Protein AF-A0A7M3BX58-F1 (afdb_monomer)

pLDDT: mean 82.21, std 10.81, range [48.53, 92.12]

Secondary structure (DSSP, 8-state):
--PPPHHHHHTTSPP------SS-SSSSHHHHHHHHHHHHTT-S----S-HHHHHHHHT--

Structure (mmCIF, N/CA/C/O backbone):
data_AF-A0A7M3BX58-F1
#
_entry.id   AF-A0A7M3BX58-F1
#
loop_
_atom_site.group_PDB
_atom_site.id
_atom_site.type_symbol
_atom_site.label_atom_id
_atom_site.label_alt_id
_atom_site.label_comp_id
_atom_site.label_asym_id
_atom_site.label_entity_id
_atom_site.label_seq_id
_atom_site.pdbx_PDB_ins_code
_atom_site.Cartn_x
_atom_site.Cartn_y
_atom_site.Cartn_z
_atom_site.occupancy
_atom_site.B_iso_or_equiv
_atom_site.auth_seq_id
_atom_site.auth_comp_id
_atom_site.auth_asym_id
_atom_site.auth_atom_id
_atom_site.pdbx_PDB_model_num
ATOM 1 N N . GLN A 1 1 ? 17.812 -19.929 -2.567 1.00 48.53 1 GLN A N 1
ATOM 2 C CA . GLN A 1 1 ? 17.214 -18.637 -2.176 1.00 48.53 1 GLN A CA 1
ATOM 3 C C . GLN A 1 1 ? 17.455 -17.722 -3.362 1.00 48.53 1 GLN A C 1
ATOM 5 O O . GLN A 1 1 ? 18.372 -16.922 -3.325 1.00 48.53 1 GLN A O 1
ATOM 10 N N . ASP A 1 2 ? 16.687 -17.904 -4.435 1.00 56.31 2 ASP A N 1
ATOM 11 C CA . ASP A 1 2 ? 16.910 -17.214 -5.716 1.00 56.31 2 ASP A CA 1
ATOM 12 C C . ASP A 1 2 ? 15.707 -16.312 -6.021 1.00 56.31 2 ASP A C 1
ATOM 14 O O . ASP A 1 2 ? 15.076 -16.396 -7.069 1.00 56.31 2 ASP A O 1
ATOM 18 N N . GLY A 1 3 ? 15.312 -15.507 -5.032 1.00 64.44 3 GLY A N 1
ATOM 19 C CA . GLY A 1 3 ? 14.259 -14.506 -5.192 1.00 64.44 3 GLY A CA 1
ATOM 20 C C . GLY A 1 3 ? 14.862 -13.179 -5.641 1.00 64.44 3 GLY A C 1
ATOM 21 O O . GLY A 1 3 ? 15.928 -12.804 -5.150 1.00 64.44 3 GLY A O 1
ATOM 22 N N . LEU A 1 4 ? 14.193 -12.464 -6.556 1.00 70.69 4 LEU A N 1
ATOM 23 C CA . LEU A 1 4 ? 14.596 -11.106 -6.937 1.00 70.69 4 LEU A CA 1
ATOM 24 C C . LEU A 1 4 ? 14.801 -10.243 -5.683 1.00 70.69 4 LEU A C 1
ATOM 26 O O . LEU A 1 4 ? 13.975 -10.241 -4.770 1.00 70.69 4 LEU A O 1
ATOM 30 N N . SER A 1 5 ? 15.897 -9.483 -5.663 1.00 86.56 5 SER A N 1
ATOM 31 C CA . SER A 1 5 ? 16.150 -8.493 -4.617 1.00 86.56 5 SER A CA 1
ATOM 32 C C . SER A 1 5 ? 15.039 -7.430 -4.597 1.00 86.56 5 SER A C 1
ATOM 34 O O . SER A 1 5 ? 14.382 -7.216 -5.619 1.00 86.56 5 SER A O 1
ATOM 36 N N . PRO A 1 6 ? 14.841 -6.696 -3.486 1.00 76.94 6 PRO A N 1
ATOM 37 C CA . PRO A 1 6 ? 13.860 -5.608 -3.431 1.00 76.94 6 PRO A CA 1
ATOM 38 C C . PRO A 1 6 ? 14.024 -4.580 -4.562 1.00 76.94 6 PRO A C 1
ATOM 40 O O . PRO A 1 6 ? 13.038 -4.114 -5.124 1.00 76.94 6 PRO A O 1
ATOM 43 N N . ALA A 1 7 ? 15.270 -4.284 -4.950 1.00 82.81 7 ALA A N 1
ATOM 44 C CA . ALA A 1 7 ? 15.567 -3.426 -6.095 1.00 82.81 7 ALA A CA 1
ATOM 45 C C . ALA A 1 7 ? 15.124 -4.060 -7.423 1.00 82.81 7 ALA A C 1
ATOM 47 O O . ALA A 1 7 ? 14.531 -3.384 -8.258 1.00 82.81 7 ALA A O 1
ATOM 48 N N . GLY A 1 8 ? 15.358 -5.363 -7.597 1.00 85.56 8 GLY A N 1
ATOM 49 C CA . GLY A 1 8 ? 14.871 -6.105 -8.757 1.00 85.56 8 GLY A CA 1
ATOM 50 C C . GLY A 1 8 ? 13.342 -6.116 -8.856 1.00 85.56 8 GLY A C 1
ATOM 51 O O . GLY A 1 8 ? 12.801 -5.993 -9.949 1.00 85.56 8 GLY A O 1
ATOM 52 N N . PHE A 1 9 ? 12.643 -6.194 -7.723 1.00 82.06 9 PHE A N 1
ATOM 53 C CA . PHE A 1 9 ? 11.180 -6.136 -7.677 1.00 82.06 9 PHE A CA 1
ATOM 54 C C . PHE A 1 9 ? 10.642 -4.742 -8.032 1.00 82.06 9 PHE A C 1
ATOM 56 O O . PHE A 1 9 ? 9.666 -4.624 -8.768 1.00 82.06 9 PHE A O 1
ATOM 63 N N . ALA A 1 10 ? 11.304 -3.683 -7.557 1.00 83.31 10 ALA A N 1
ATOM 64 C CA . ALA A 1 10 ? 10.900 -2.302 -7.818 1.00 83.31 10 ALA A CA 1
ATOM 65 C C . ALA A 1 10 ? 10.944 -1.933 -9.311 1.00 83.31 10 ALA A C 1
ATOM 67 O O . ALA A 1 10 ? 10.110 -1.158 -9.763 1.00 83.31 10 ALA A O 1
ATOM 68 N N . VAL A 1 11 ? 11.864 -2.517 -10.089 1.00 86.75 11 VAL A N 1
ATOM 69 C CA . VAL A 1 11 ? 11.956 -2.288 -11.546 1.00 86.75 11 VAL A CA 1
ATOM 70 C C . VAL A 1 11 ? 10.720 -2.798 -12.297 1.00 86.75 11 VAL A C 1
ATOM 72 O O . VAL A 1 11 ? 10.397 -2.281 -13.363 1.00 86.75 11 VAL A O 1
ATOM 75 N N . LEU A 1 12 ? 10.018 -3.792 -11.751 1.00 88.38 12 LEU A N 1
ATOM 76 C CA . LEU A 1 12 ? 8.798 -4.344 -12.347 1.00 88.38 12 LEU A CA 1
ATOM 77 C C . LEU A 1 12 ? 7.528 -3.600 -11.908 1.00 88.38 12 LEU A C 1
ATOM 79 O O . LEU A 1 12 ? 6.444 -3.910 -12.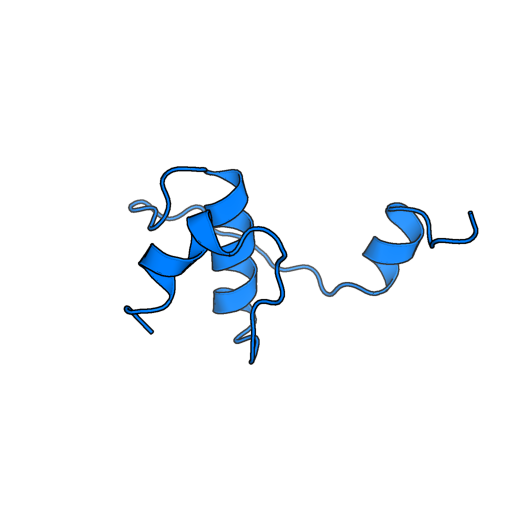398 1.00 88.38 12 LEU A O 1
ATOM 83 N N . ALA A 1 13 ? 7.641 -2.658 -10.969 1.00 86.81 13 ALA A N 1
ATOM 84 C CA . ALA A 1 13 ? 6.507 -1.947 -10.401 1.00 86.81 13 ALA A CA 1
ATOM 85 C C . ALA A 1 13 ? 6.279 -0.601 -11.097 1.00 86.81 13 ALA A C 1
ATOM 87 O O . ALA A 1 13 ? 7.216 0.118 -11.442 1.00 86.81 13 ALA A O 1
ATOM 88 N N . GLU A 1 14 ? 5.012 -0.224 -11.239 1.00 86.12 14 GLU A N 1
ATOM 89 C CA . GLU A 1 14 ? 4.641 1.115 -11.681 1.00 86.12 14 GLU A CA 1
ATOM 90 C C . GLU A 1 14 ? 4.556 2.053 -10.467 1.00 86.12 14 GLU A C 1
ATOM 92 O O . GLU A 1 14 ? 3.839 1.745 -9.509 1.00 86.12 14 GLU A O 1
ATOM 97 N N . PRO A 1 15 ? 5.260 3.199 -10.470 1.00 86.12 15 PRO A N 1
ATOM 98 C CA . PRO A 1 15 ? 5.183 4.141 -9.365 1.00 86.12 15 PRO A CA 1
ATOM 99 C C . PRO A 1 15 ? 3.789 4.770 -9.287 1.00 86.12 15 PRO A C 1
ATOM 101 O O . PRO A 1 15 ? 3.177 5.117 -10.299 1.00 86.12 15 PRO A O 1
ATOM 104 N N . VAL A 1 16 ? 3.305 4.953 -8.060 1.00 84.44 16 VAL A N 1
ATOM 105 C CA . VAL A 1 16 ? 2.017 5.589 -7.774 1.00 84.44 16 VAL A CA 1
ATOM 106 C C . VAL A 1 16 ? 2.263 6.785 -6.877 1.00 84.44 16 VAL A C 1
ATOM 108 O O . VAL A 1 16 ? 2.818 6.638 -5.788 1.00 84.44 16 VAL A O 1
ATOM 111 N N . GLU A 1 17 ? 1.852 7.969 -7.322 1.00 83.19 17 GLU A N 1
ATOM 112 C CA . GLU A 1 17 ? 1.893 9.148 -6.467 1.00 83.19 17 GLU A CA 1
ATOM 113 C C . GLU A 1 17 ? 0.791 9.050 -5.408 1.00 83.19 17 GLU A C 1
ATOM 115 O O . GLU A 1 17 ? -0.380 8.779 -5.701 1.00 83.19 17 GLU A O 1
ATOM 120 N N . LEU A 1 18 ? 1.190 9.225 -4.150 1.00 73.75 18 LEU A N 1
ATOM 121 C CA . LEU A 1 18 ? 0.295 9.162 -3.007 1.00 73.75 18 LEU A CA 1
ATOM 122 C C . LEU A 1 18 ? 0.123 10.562 -2.437 1.00 73.75 18 LEU A C 1
ATOM 124 O O . LEU A 1 18 ? 1.046 11.143 -1.871 1.00 73.75 18 LEU A O 1
ATOM 128 N N . HIS A 1 19 ? -1.091 11.087 -2.547 1.00 72.19 19 HIS A N 1
ATOM 129 C CA . HIS A 1 19 ? -1.490 12.270 -1.804 1.00 72.19 19 HIS A CA 1
ATOM 130 C C . HIS A 1 19 ? -2.040 11.803 -0.456 1.00 72.19 19 HIS A C 1
ATOM 132 O O . HIS A 1 19 ? -3.084 11.154 -0.402 1.00 72.19 19 HIS A O 1
ATOM 138 N N . PHE A 1 20 ? -1.331 12.091 0.636 1.00 61.28 20 PHE A N 1
ATOM 139 C CA . PHE A 1 20 ? -1.806 11.761 1.980 1.00 61.28 20 PHE A CA 1
ATOM 140 C C . PHE A 1 20 ? -3.128 12.502 2.250 1.00 61.28 20 PHE A C 1
ATOM 142 O O . PHE A 1 20 ? -3.166 13.731 2.320 1.00 61.28 20 PHE A O 1
ATOM 149 N N . LEU A 1 21 ? -4.231 11.750 2.341 1.00 64.31 21 LEU A N 1
ATOM 150 C CA . LEU A 1 21 ? -5.584 12.283 2.509 1.00 64.31 21 LEU A CA 1
ATOM 151 C C . LEU A 1 21 ? -5.890 12.607 3.979 1.0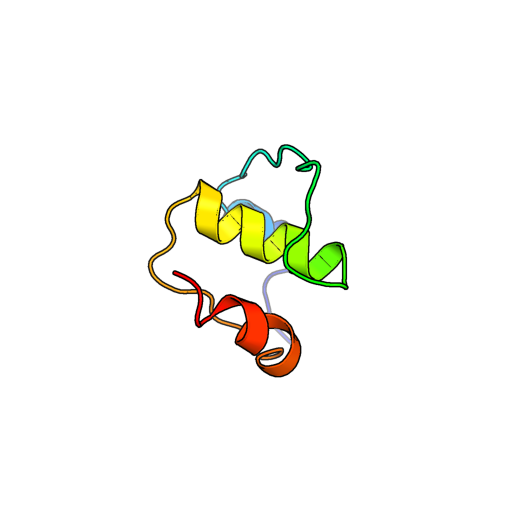0 64.31 21 LEU A C 1
ATOM 153 O O . LEU A 1 21 ? -5.482 11.905 4.898 1.00 64.31 21 LEU A O 1
ATOM 157 N N . TRP A 1 22 ? -6.720 13.631 4.192 1.00 61.28 22 TRP A N 1
ATOM 158 C CA . TRP A 1 22 ? -7.128 14.153 5.507 1.00 61.28 22 TRP A CA 1
ATOM 159 C C . TRP A 1 22 ? -8.023 13.197 6.335 1.00 61.28 22 TRP A C 1
ATOM 161 O O . TRP A 1 22 ? -8.386 13.527 7.464 1.00 61.28 22 TRP A O 1
ATOM 171 N N . ARG A 1 23 ? -8.411 12.021 5.802 1.00 74.44 23 ARG A N 1
ATOM 172 C CA . ARG A 1 23 ? -9.227 10.999 6.500 1.00 74.44 23 ARG A CA 1
ATOM 173 C C . ARG A 1 23 ? -8.841 9.558 6.114 1.00 74.44 23 ARG A C 1
ATOM 175 O O . ARG A 1 23 ? -9.488 9.001 5.222 1.00 74.44 23 ARG A O 1
ATOM 182 N N . PRO A 1 24 ? -7.835 8.964 6.782 1.00 81.81 24 PRO A N 1
ATOM 183 C CA . PRO A 1 24 ? -7.395 7.593 6.515 1.00 81.81 24 PRO A CA 1
ATOM 184 C C . PRO A 1 24 ? -8.512 6.567 6.765 1.00 81.81 24 PRO A C 1
ATOM 186 O O . PRO A 1 24 ? -9.376 6.769 7.630 1.00 81.81 24 PRO A O 1
ATOM 189 N N . LYS A 1 25 ? -8.531 5.484 5.981 1.00 84.88 25 LYS A N 1
ATOM 190 C CA . LYS A 1 25 ? -9.515 4.389 6.087 1.00 84.88 25 LYS A CA 1
ATOM 191 C C . LYS A 1 25 ? -9.057 3.279 7.027 1.00 84.88 25 LYS A C 1
ATOM 193 O O . LYS A 1 25 ? -9.910 2.648 7.656 1.00 84.88 25 LYS A O 1
ATOM 198 N N . LEU A 1 26 ? -7.752 3.064 7.112 1.00 88.38 26 LEU A N 1
ATOM 199 C CA . LEU A 1 26 ? -7.084 2.085 7.954 1.00 88.38 26 LEU A CA 1
ATOM 200 C C . LEU A 1 26 ? -6.337 2.783 9.094 1.00 88.38 26 LEU A C 1
ATOM 202 O O . LEU A 1 26 ? -5.960 3.951 9.004 1.00 88.38 26 LEU A O 1
ATOM 206 N N . SER A 1 27 ? -6.155 2.063 10.201 1.00 87.69 27 SER A N 1
ATOM 207 C CA . SER A 1 27 ? -5.445 2.578 11.374 1.00 87.69 27 SER A CA 1
ATOM 208 C C . SER A 1 27 ? -3.926 2.531 11.223 1.00 87.69 27 SER A C 1
ATOM 210 O O . SER A 1 27 ? -3.247 3.346 11.844 1.00 87.69 27 SER A O 1
ATOM 212 N N . ASP A 1 28 ? -3.393 1.591 10.433 1.00 89.94 28 ASP A N 1
ATOM 213 C CA . ASP A 1 28 ? -1.961 1.509 10.138 1.00 89.94 28 ASP A CA 1
ATOM 214 C C . ASP A 1 28 ? -1.627 2.380 8.908 1.00 89.94 28 ASP A C 1
ATOM 216 O O . ASP A 1 28 ? -2.148 2.131 7.815 1.00 89.94 28 ASP A O 1
ATOM 220 N N . PRO A 1 29 ? -0.749 3.394 9.042 1.00 87.81 29 PRO A N 1
ATOM 221 C CA . PRO A 1 29 ? -0.353 4.252 7.926 1.00 87.81 29 PRO A CA 1
ATOM 222 C C . PRO A 1 29 ? 0.311 3.514 6.753 1.00 87.81 29 PRO A C 1
ATOM 224 O O . PRO A 1 29 ? 0.229 3.982 5.616 1.00 87.81 29 PRO A O 1
ATOM 227 N N . LYS A 1 30 ? 0.986 2.384 6.998 1.00 90.00 30 LYS A N 1
ATOM 228 C CA . LYS A 1 30 ? 1.612 1.569 5.945 1.00 90.00 30 LYS A CA 1
ATOM 229 C C . LYS A 1 30 ? 0.562 0.818 5.140 1.00 90.00 30 LYS A C 1
ATOM 231 O O . LYS A 1 30 ? 0.668 0.770 3.917 1.00 90.00 30 LYS A O 1
ATOM 236 N N . ASP A 1 31 ? -0.454 0.279 5.802 1.00 91.56 31 ASP A N 1
ATOM 237 C CA . ASP A 1 31 ? -1.555 -0.381 5.102 1.00 91.56 31 ASP A CA 1
ATOM 238 C C . ASP A 1 31 ? -2.377 0.637 4.305 1.00 91.56 31 ASP A C 1
ATOM 240 O O . ASP A 1 31 ? -2.737 0.377 3.155 1.00 91.56 31 ASP A O 1
ATOM 244 N N . GLU A 1 32 ? -2.593 1.836 4.859 1.00 89.88 32 GLU A N 1
ATOM 245 C CA . GLU A 1 32 ? -3.249 2.939 4.147 1.00 89.88 32 GLU A CA 1
ATOM 246 C C . GLU A 1 32 ? -2.489 3.315 2.867 1.00 89.88 32 GLU A C 1
ATOM 248 O O . GLU A 1 32 ? -3.100 3.507 1.818 1.00 89.88 32 GLU A O 1
ATOM 253 N N . MET A 1 33 ? -1.155 3.371 2.928 1.00 90.75 33 MET A N 1
ATOM 254 C CA . MET A 1 33 ? -0.298 3.649 1.771 1.00 90.75 33 MET A CA 1
ATOM 255 C C . MET A 1 33 ? -0.502 2.616 0.649 1.00 90.75 33 MET A C 1
ATOM 257 O O 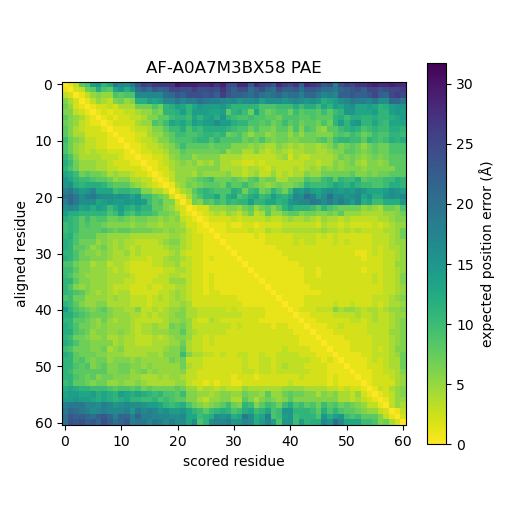. MET A 1 33 ? -0.625 2.980 -0.522 1.00 90.75 33 MET A O 1
ATOM 261 N N . VAL A 1 34 ? -0.571 1.330 1.005 1.00 91.19 34 VAL A N 1
ATOM 262 C CA . VAL A 1 34 ? -0.793 0.231 0.052 1.00 91.19 34 VAL A CA 1
ATOM 263 C C . VAL A 1 34 ? -2.210 0.278 -0.525 1.00 91.19 34 VAL A C 1
ATOM 265 O O . VAL A 1 34 ? -2.385 0.139 -1.738 1.00 91.19 34 VAL A O 1
ATOM 268 N N . LEU A 1 35 ? -3.220 0.522 0.316 1.00 90.31 35 LEU A N 1
ATOM 269 C CA . LEU A 1 35 ? -4.610 0.663 -0.122 1.00 90.31 35 LEU A CA 1
ATOM 270 C C . LEU A 1 35 ? -4.773 1.849 -1.082 1.00 90.31 35 LEU A C 1
ATOM 272 O O . LEU A 1 35 ? -5.391 1.713 -2.139 1.00 90.31 35 LEU A O 1
ATOM 276 N N . ALA A 1 36 ? -4.184 2.997 -0.744 1.00 88.75 36 ALA A N 1
ATOM 277 C CA . ALA A 1 36 ? -4.210 4.192 -1.576 1.00 88.75 36 ALA A CA 1
ATOM 278 C C . ALA A 1 36 ? -3.533 3.955 -2.933 1.00 88.75 36 ALA A C 1
ATOM 280 O O . ALA A 1 36 ? -4.062 4.389 -3.955 1.00 88.75 36 ALA A O 1
ATOM 281 N N . ALA A 1 37 ? -2.421 3.213 -2.973 1.00 90.56 37 ALA A N 1
ATOM 282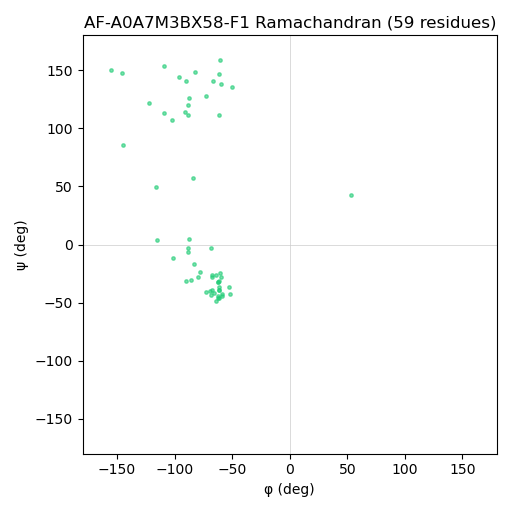 C CA . ALA A 1 37 ? -1.764 2.858 -4.229 1.00 90.56 37 ALA A CA 1
ATOM 283 C C . ALA A 1 37 ? -2.671 2.008 -5.137 1.00 90.56 37 ALA A C 1
ATOM 285 O O . ALA A 1 37 ? -2.811 2.310 -6.326 1.00 90.56 37 ALA A O 1
ATOM 286 N N . ALA A 1 38 ? -3.334 0.990 -4.575 1.00 90.25 38 ALA A N 1
ATOM 287 C CA . ALA A 1 38 ? -4.258 0.132 -5.316 1.00 90.25 38 ALA A CA 1
ATOM 288 C C . ALA A 1 38 ? -5.459 0.920 -5.867 1.00 90.25 38 ALA A C 1
ATOM 290 O O . ALA A 1 38 ? -5.801 0.783 -7.043 1.00 90.25 38 ALA A O 1
ATOM 291 N N . ILE A 1 39 ? -6.054 1.798 -5.051 1.00 8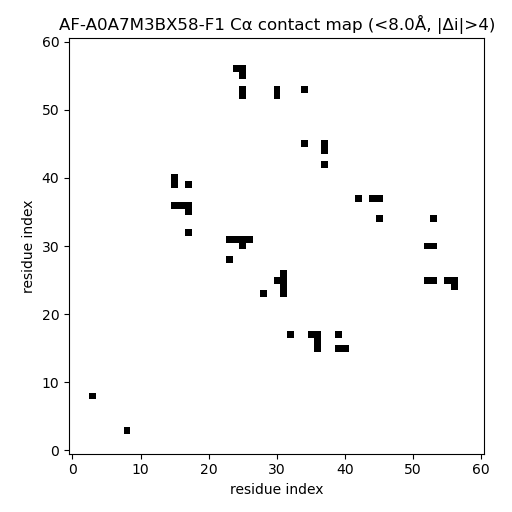7.38 39 ILE A N 1
ATOM 292 C CA . ILE A 1 39 ? -7.177 2.654 -5.462 1.00 87.38 39 ILE A CA 1
ATOM 293 C C . ILE A 1 39 ? -6.743 3.637 -6.556 1.00 87.38 39 ILE A C 1
ATOM 295 O O . ILE A 1 39 ? -7.402 3.730 -7.592 1.00 87.38 39 ILE A O 1
ATOM 299 N N . ASN A 1 40 ? -5.623 4.343 -6.366 1.00 87.12 40 ASN A N 1
ATOM 300 C CA . ASN A 1 40 ? -5.146 5.354 -7.315 1.00 87.12 40 ASN A CA 1
ATOM 301 C C . ASN A 1 40 ? -4.812 4.753 -8.689 1.00 87.12 40 ASN A C 1
ATOM 303 O O . ASN A 1 40 ? -5.012 5.413 -9.709 1.00 87.12 40 ASN A O 1
ATOM 307 N N . ARG A 1 41 ? -4.348 3.496 -8.739 1.00 88.06 41 ARG A N 1
ATOM 308 C CA . ARG A 1 41 ? -4.107 2.770 -9.999 1.00 88.06 41 ARG A CA 1
ATOM 309 C C . ARG A 1 41 ? -5.317 2.016 -10.534 1.00 88.06 41 ARG A C 1
ATOM 311 O O . ARG A 1 41 ? -5.216 1.466 -11.625 1.00 88.06 41 ARG A O 1
ATOM 318 N N . ARG A 1 42 ? -6.449 2.010 -9.820 1.00 89.06 42 ARG A N 1
ATOM 319 C CA . ARG A 1 42 ? -7.634 1.202 -10.157 1.00 89.06 42 ARG A CA 1
ATOM 320 C C . ARG A 1 42 ? -7.278 -0.275 -10.336 1.00 89.06 42 ARG A C 1
ATOM 322 O O . ARG A 1 42 ? -7.715 -0.907 -11.291 1.00 89.06 42 ARG A O 1
ATOM 329 N N . ALA 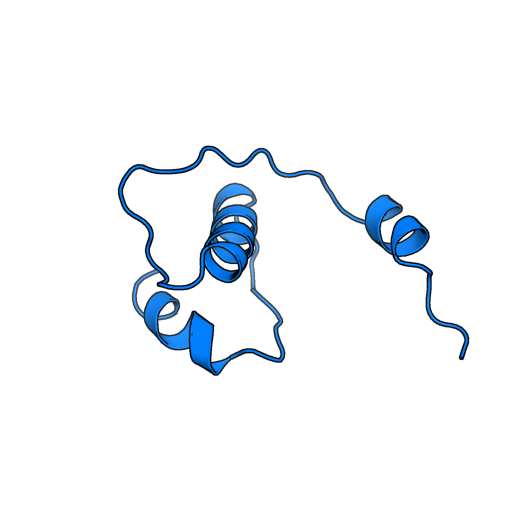A 1 43 ? -6.438 -0.792 -9.444 1.00 89.62 43 ALA A N 1
ATOM 330 C CA . ALA A 1 43 ? -6.043 -2.189 -9.485 1.00 89.62 43 ALA A CA 1
ATOM 331 C C . ALA A 1 43 ? -7.277 -3.092 -9.354 1.00 89.62 43 ALA A C 1
ATOM 333 O O . ALA A 1 43 ? -8.141 -2.843 -8.513 1.00 89.62 43 ALA A O 1
ATOM 334 N N . ASP A 1 44 ? -7.328 -4.165 -10.143 1.00 90.25 44 ASP A N 1
ATOM 335 C CA . ASP A 1 44 ? -8.451 -5.109 -10.124 1.00 90.25 44 ASP A CA 1
ATOM 336 C C . ASP A 1 44 ? -8.535 -5.895 -8.804 1.00 90.25 44 ASP A C 1
ATOM 338 O O . ASP A 1 44 ? -9.610 -6.331 -8.393 1.00 90.25 44 ASP A O 1
ATOM 342 N N . ALA A 1 45 ? -7.397 -6.091 -8.129 1.00 89.44 45 ALA A N 1
ATOM 343 C CA . ALA A 1 45 ? -7.324 -6.788 -6.852 1.00 89.44 45 ALA A CA 1
ATOM 344 C C . ALA A 1 45 ? -6.104 -6.366 -6.020 1.00 89.44 45 ALA A C 1
ATOM 346 O O . ALA A 1 45 ? -5.030 -6.080 -6.552 1.00 89.44 45 ALA A O 1
ATOM 347 N N . LEU A 1 46 ? -6.250 -6.429 -4.693 1.00 88.75 46 LEU A N 1
ATOM 348 C CA . LEU A 1 46 ? -5.142 -6.357 -3.742 1.00 88.75 46 LEU A CA 1
ATOM 349 C C . LEU A 1 46 ? -4.816 -7.764 -3.223 1.00 88.75 46 LEU A C 1
ATOM 351 O O . LEU A 1 46 ? -5.556 -8.329 -2.416 1.00 88.75 46 LEU A O 1
ATOM 355 N N . VAL A 1 47 ? -3.693 -8.329 -3.667 1.00 90.69 47 VAL A N 1
ATOM 356 C CA . VAL A 1 47 ? -3.222 -9.640 -3.202 1.00 90.69 47 VAL A CA 1
ATOM 357 C C . VAL A 1 47 ? -2.301 -9.445 -2.002 1.00 90.69 47 VAL A C 1
ATOM 359 O O . VAL A 1 47 ? -1.219 -8.878 -2.120 1.00 90.69 47 VAL A O 1
ATOM 362 N N . THR A 1 48 ? -2.725 -9.920 -0.832 1.00 90.56 48 THR A N 1
ATOM 363 C CA . THR A 1 48 ? -1.954 -9.790 0.408 1.00 90.56 48 THR A CA 1
ATOM 364 C C . THR A 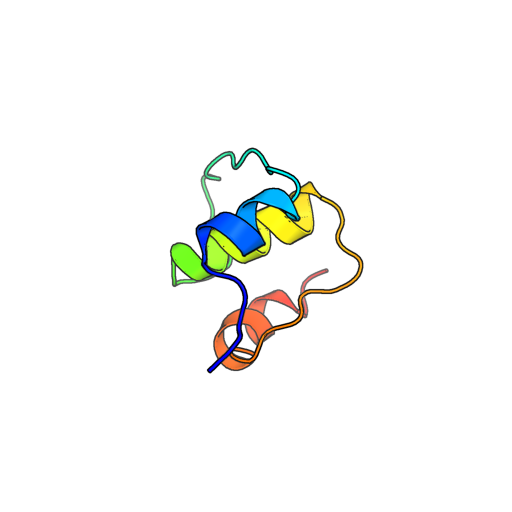1 48 ? -2.139 -10.996 1.320 1.00 90.56 48 THR A C 1
ATOM 366 O O . THR A 1 48 ? -3.215 -11.593 1.390 1.00 90.56 48 THR A O 1
ATOM 369 N N . HIS A 1 49 ? -1.087 -11.331 2.067 1.00 92.12 49 HIS A N 1
ATOM 370 C CA . HIS A 1 49 ? -1.170 -12.279 3.179 1.00 92.12 49 HIS A CA 1
ATOM 371 C C . HIS A 1 49 ? -1.773 -11.613 4.427 1.00 92.12 49 HIS A C 1
ATOM 373 O O . HIS A 1 49 ? -2.368 -12.294 5.263 1.00 92.12 49 HIS A O 1
ATOM 379 N N . ASN A 1 50 ? -1.688 -10.280 4.531 1.00 91.19 50 ASN A N 1
ATOM 380 C CA . ASN A 1 50 ? -2.244 -9.499 5.631 1.00 91.19 50 ASN A CA 1
ATOM 381 C C . ASN A 1 50 ? -3.730 -9.186 5.409 1.00 91.19 50 ASN A C 1
ATOM 383 O O . ASN A 1 50 ? -4.149 -8.037 5.342 1.00 91.19 50 ASN A O 1
ATOM 387 N N . ARG A 1 51 ? -4.561 -10.214 5.233 1.00 90.94 51 ARG A N 1
ATOM 388 C CA . ARG A 1 51 ? -5.985 -9.998 4.931 1.00 90.94 51 ARG A CA 1
ATOM 389 C C . ARG A 1 51 ? -6.702 -9.246 6.049 1.00 90.94 51 ARG A C 1
ATOM 391 O O . ARG A 1 51 ? -7.539 -8.403 5.752 1.00 90.94 51 ARG A O 1
ATOM 398 N N . ARG A 1 52 ? -6.373 -9.560 7.308 1.00 91.06 52 ARG A N 1
ATOM 399 C CA . ARG A 1 52 ? -7.036 -9.048 8.518 1.00 91.06 52 ARG A CA 1
ATOM 400 C C . ARG A 1 52 ? -7.128 -7.527 8.529 1.00 91.06 52 ARG A C 1
ATOM 402 O O . ARG A 1 52 ? -8.189 -7.009 8.856 1.00 91.06 52 ARG A O 1
ATOM 409 N N . ASP A 1 53 ? -6.060 -6.851 8.135 1.00 90.62 53 ASP A N 1
ATOM 410 C CA . ASP A 1 53 ? -5.972 -5.400 8.294 1.00 90.62 53 ASP A CA 1
ATOM 411 C C . ASP A 1 53 ? -6.679 -4.654 7.152 1.00 90.62 53 ASP A C 1
ATOM 413 O O . ASP A 1 53 ? -7.079 -3.504 7.308 1.00 90.62 53 ASP A O 1
ATOM 417 N N . PHE A 1 54 ? -6.955 -5.342 6.038 1.00 90.12 54 PHE A N 1
ATOM 418 C CA . PHE A 1 54 ? -7.644 -4.781 4.873 1.00 90.12 54 PHE A CA 1
ATOM 419 C C . PHE A 1 54 ? -9.131 -5.167 4.782 1.00 90.12 54 PHE A C 1
ATOM 421 O O . PHE A 1 54 ? -9.868 -4.560 4.000 1.00 90.12 54 PHE A O 1
ATOM 428 N N . VAL A 1 55 ? -9.626 -6.133 5.573 1.00 86.44 55 VAL A N 1
ATOM 429 C CA . VAL A 1 55 ? -11.040 -6.573 5.483 1.00 86.44 55 VAL A CA 1
ATOM 430 C C . VAL A 1 55 ? -12.038 -5.454 5.793 1.00 86.44 55 VAL A C 1
ATOM 432 O O . VAL A 1 55 ? -13.129 -5.425 5.231 1.00 86.44 55 VAL A O 1
ATOM 435 N N . THR A 1 56 ? -11.672 -4.515 6.666 1.00 79.2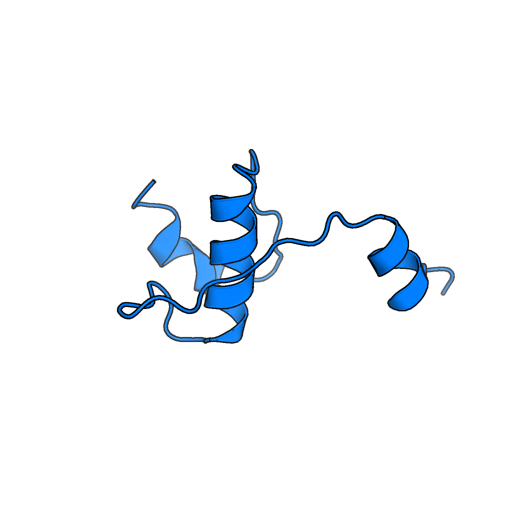5 56 THR A N 1
ATOM 436 C CA . THR A 1 56 ? -12.493 -3.350 7.030 1.00 79.25 56 THR A CA 1
ATOM 437 C C . THR A 1 56 ? -12.657 -2.364 5.873 1.00 79.25 56 THR A C 1
ATOM 439 O O . THR A 1 56 ? -13.668 -1.661 5.813 1.00 79.25 56 THR A O 1
ATOM 442 N N . ALA A 1 57 ? -11.701 -2.326 4.941 1.00 77.12 57 ALA A N 1
ATOM 443 C CA . ALA A 1 57 ? -11.793 -1.542 3.713 1.00 77.12 57 ALA A CA 1
ATOM 444 C C . ALA A 1 57 ? -12.521 -2.291 2.584 1.00 77.12 57 ALA A C 1
ATOM 446 O O . ALA A 1 57 ? -13.205 -1.653 1.788 1.00 77.12 57 ALA A O 1
ATOM 447 N N . ALA A 1 58 ? -12.436 -3.627 2.545 1.00 72.75 58 ALA A N 1
ATOM 448 C CA . ALA A 1 58 ? -13.002 -4.457 1.474 1.00 72.75 58 ALA A CA 1
ATOM 449 C C . ALA A 1 58 ? -14.531 -4.341 1.304 1.00 72.75 58 ALA A C 1
ATOM 451 O O . ALA A 1 58 ? -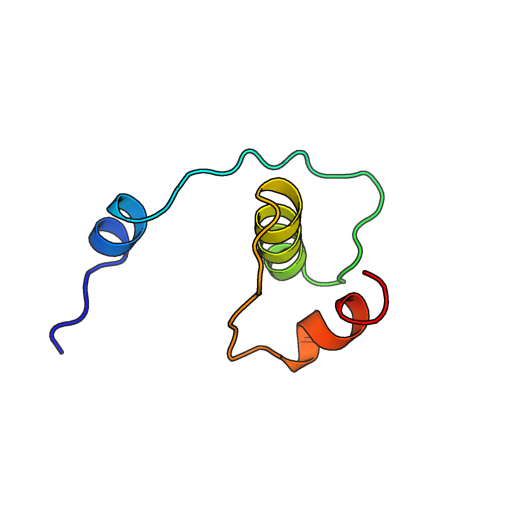15.040 -4.588 0.221 1.00 72.75 58 ALA A O 1
ATOM 452 N N . GLY A 1 59 ? -15.277 -3.964 2.348 1.00 65.25 59 GLY A N 1
ATOM 453 C CA . GLY A 1 59 ? -16.740 -3.815 2.283 1.00 65.25 59 GLY A CA 1
ATOM 454 C C . GLY A 1 59 ? -17.243 -2.440 1.827 1.00 65.25 59 GLY A C 1
ATOM 455 O O . GLY A 1 59 ? -18.439 -2.177 1.935 1.00 65.25 59 GLY A O 1
ATOM 456 N N . ARG A 1 60 ? -16.356 -1.521 1.425 1.00 60.62 60 ARG A N 1
ATOM 457 C CA . ARG A 1 60 ? -16.699 -0.113 1.147 1.00 60.62 60 ARG A CA 1
ATOM 458 C C . ARG A 1 60 ? -16.507 0.312 -0.314 1.00 60.62 60 ARG A C 1
ATOM 460 O O . ARG A 1 60 ? -16.736 1.489 -0.594 1.00 60.62 60 ARG A O 1
ATOM 467 N N . PHE A 1 61 ? -16.130 -0.608 -1.206 1.00 56.66 61 PHE A N 1
ATOM 468 C CA . PHE A 1 61 ? -15.834 -0.345 -2.618 1.00 56.66 61 PHE A CA 1
ATOM 469 C C . PHE A 1 61 ? -16.302 -1.488 -3.515 1.00 56.66 61 PHE A C 1
ATOM 471 O O . PHE A 1 61 ? -16.207 -2.650 -3.061 1.00 56.66 61 PHE A O 1
#

Sequence (61 aa):
QDGLSPAGFAVLAEPVELHFLWRPKLSDPKDEMVLAAAINRRADALVTHNRRDFVTAAGRF

Mean predicted aligned error: 6.62 Å

Foldseek 3Di:
DPDQDPVRVVVVDDDDDDDDDPDFQFPDPVVSVLVRRCVRVVPPDDDDPPVVRCVSVVVPD

Radius of gyration: 13.15 Å; Cα contacts (8 Å, |Δi|>4): 27; chains: 1; bounding box: 34×33×24 Å

Solvent-accessible surface area (backbone atoms only — not comparable to full-atom values): 4276 Å² total; per-residue (Å²): 139,91,68,77,50,75,69,60,51,52,75,76,52,82,90,67,91,79,78,89,65,100,71,74,92,47,91,49,71,68,57,36,52,53,52,49,43,38,59,77,67,65,52,95,72,86,90,66,90,66,48,80,79,46,53,82,58,60,81,75,113